Protein AF-A0A3C1NHJ6-F1 (afdb_monomer)

Nearest PDB structures (foldseek):
  6en2-assembly1_B  TM=7.181E-01  e=5.225E-03  Enterococcus faecalis
  8pv8-assembly1_LT  TM=3.269E-01  e=7.357E+00  Thermochaetoides thermophila DSM 1495

Foldseek 3Di:
DFPLQDDLVQQKGWQQWDWDQDPVGTDIDGPPDPVSGDIDRHDPVRSVVLVVLVVVLVVLCVVVVVPDDDRRQHSDADSVSHDDDPVPPD

Sequence (90 aa):
MRWCDVDLKRGVLKVEHSLEQTKAGLRLKSPKTKHGRRSISLPAFAMDVLNEHRKAQLELRLQLGMGKPESEALVFCNHDGSPISPNYFS

Secondary structure (DSSP, 8-state):
-BGGGEETTTTEEEE--EEEEETTEEEEE--SSGGG-EEEEPPHHHHHHHHHHHHHHHHHHHHTT--SPPTT-BSSB-TTSPBPPGGG--

pLDDT: mean 71.74, std 13.74, range [41.59, 88.94]

Solvent-accessible surface area (backbone atoms only — not comparable to full-atom values): 5551 Å² total; per-residue (Å²): 101,36,53,78,37,47,39,76,91,77,32,34,36,46,42,60,57,45,79,45,82,48,102,89,46,80,41,83,38,66,50,95,44,81,81,53,55,42,76,42,80,47,55,70,70,57,47,52,53,51,51,52,51,51,50,53,53,51,53,51,28,60,77,70,68,64,60,79,80,58,83,76,38,48,69,64,43,46,98,88,62,46,76,61,64,78,86,76,72,129

Structure (mmCIF, N/CA/C/O backbone):
data_AF-A0A3C1NHJ6-F1
#
_entry.id   AF-A0A3C1NHJ6-F1
#
loop_
_atom_site.group_PDB
_atom_site.id
_atom_site.type_symbol
_atom_site.label_atom_id
_atom_site.label_alt_id
_atom_site.label_comp_id
_atom_site.label_asym_id
_atom_site.label_entity_id
_atom_site.label_seq_id
_atom_site.pdbx_PDB_ins_code
_atom_site.Cartn_x
_atom_site.Cartn_y
_atom_site.Cartn_z
_atom_site.occupancy
_atom_site.B_iso_or_equiv
_atom_site.auth_seq_id
_atom_site.auth_comp_id
_atom_site.auth_asym_id
_atom_site.auth_atom_id
_atom_site.pdbx_PDB_model_num
ATOM 1 N N . MET A 1 1 ? 2.836 -3.703 -5.433 1.00 72.06 1 MET A N 1
ATOM 2 C CA . MET A 1 1 ? 1.686 -4.137 -4.611 1.00 72.06 1 MET A CA 1
ATOM 3 C C . MET A 1 1 ? 0.579 -3.122 -4.801 1.00 72.06 1 MET A C 1
ATOM 5 O O . MET A 1 1 ? 0.850 -1.941 -4.603 1.00 72.06 1 MET A O 1
ATOM 9 N N . ARG A 1 2 ? -0.608 -3.545 -5.242 1.00 82.38 2 ARG A N 1
ATOM 10 C CA . ARG A 1 2 ? -1.754 -2.656 -5.498 1.00 82.38 2 ARG A CA 1
ATOM 11 C C . ARG A 1 2 ? -2.810 -2.810 -4.414 1.00 82.38 2 ARG A C 1
ATOM 13 O O . ARG A 1 2 ? -2.869 -3.847 -3.760 1.00 82.38 2 ARG A O 1
ATOM 20 N N . TRP A 1 3 ? -3.666 -1.807 -4.244 1.00 82.44 3 TRP A N 1
ATOM 21 C CA . TRP A 1 3 ? -4.769 -1.876 -3.279 1.00 82.44 3 TRP A CA 1
ATOM 22 C C . TRP A 1 3 ? -5.755 -3.010 -3.583 1.00 82.44 3 TRP A C 1
ATOM 24 O O . TRP A 1 3 ? -6.322 -3.574 -2.653 1.00 82.44 3 TRP A O 1
ATOM 34 N N . CYS A 1 4 ? -5.923 -3.393 -4.854 1.00 80.75 4 CYS A N 1
ATOM 35 C CA . CYS A 1 4 ? -6.757 -4.533 -5.248 1.00 80.75 4 CYS A CA 1
ATOM 36 C C . CYS A 1 4 ? -6.186 -5.897 -4.816 1.00 80.75 4 CYS A C 1
ATOM 38 O O . CYS A 1 4 ? -6.932 -6.870 -4.724 1.00 80.75 4 CYS A O 1
ATOM 40 N N . ASP A 1 5 ? -4.886 -5.961 -4.520 1.00 75.94 5 ASP A N 1
ATOM 41 C CA . ASP A 1 5 ? -4.207 -7.171 -4.059 1.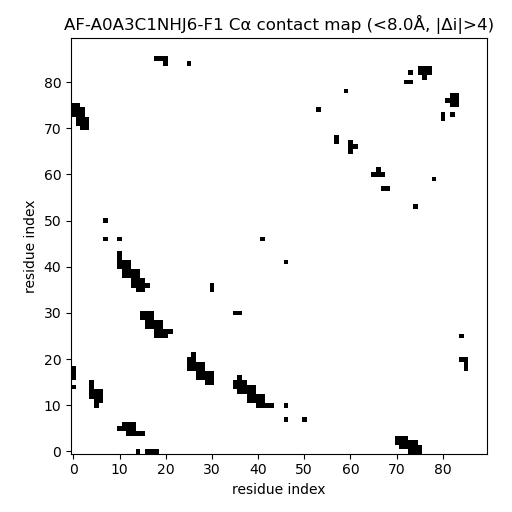00 75.94 5 ASP A CA 1
ATOM 42 C C . ASP A 1 5 ? -4.361 -7.365 -2.526 1.00 75.94 5 ASP A C 1
ATOM 44 O O . ASP A 1 5 ? -4.050 -8.436 -1.999 1.00 75.94 5 ASP A O 1
ATOM 48 N N . VAL A 1 6 ? -4.845 -6.345 -1.796 1.00 79.94 6 VAL A N 1
ATOM 49 C CA . VAL A 1 6 ? -5.001 -6.343 -0.330 1.00 79.94 6 VAL A CA 1
ATOM 50 C C . VAL A 1 6 ? -6.471 -6.485 0.066 1.00 79.94 6 VAL A C 1
ATOM 52 O O . VAL A 1 6 ? -7.276 -5.578 -0.139 1.00 79.94 6 VAL A O 1
ATOM 55 N N . ASP A 1 7 ? -6.817 -7.586 0.727 1.00 80.94 7 ASP A N 1
ATOM 56 C CA . ASP A 1 7 ? -8.111 -7.755 1.383 1.00 80.94 7 ASP A CA 1
ATOM 57 C C . ASP A 1 7 ? -7.992 -7.412 2.873 1.00 80.94 7 ASP A C 1
ATOM 59 O O . ASP A 1 7 ? -7.701 -8.263 3.715 1.00 80.94 7 ASP A O 1
ATOM 63 N N . LEU A 1 8 ? -8.226 -6.138 3.195 1.00 76.19 8 LEU A N 1
ATOM 64 C CA . LEU A 1 8 ? -8.203 -5.636 4.573 1.00 76.19 8 LEU A CA 1
ATOM 65 C C . LEU A 1 8 ? -9.370 -6.163 5.423 1.00 76.19 8 LEU A C 1
ATOM 67 O O . LEU A 1 8 ? -9.279 -6.134 6.643 1.00 76.19 8 LEU A O 1
ATOM 71 N N . LYS A 1 9 ? -10.460 -6.658 4.814 1.00 77.00 9 LYS A N 1
ATOM 72 C CA . LYS A 1 9 ? -11.587 -7.237 5.569 1.00 77.00 9 LYS A CA 1
ATOM 73 C C . LYS A 1 9 ? -11.269 -8.646 6.046 1.00 77.00 9 LYS A C 1
ATOM 75 O O . LYS A 1 9 ? -11.689 -9.042 7.126 1.00 77.00 9 LYS A O 1
ATOM 80 N N . ARG A 1 10 ? -10.563 -9.413 5.215 1.00 75.12 10 ARG A N 1
ATOM 81 C CA . ARG A 1 10 ? -10.169 -10.794 5.518 1.00 75.12 10 ARG A CA 1
ATOM 82 C C . ARG A 1 10 ? -8.766 -10.893 6.115 1.00 75.12 10 ARG A C 1
ATOM 84 O O . ARG A 1 10 ? -8.386 -11.984 6.524 1.00 75.12 10 ARG A O 1
ATOM 91 N N . GLY A 1 11 ? -8.007 -9.795 6.139 1.00 78.19 11 GLY A N 1
ATOM 92 C CA . GLY A 1 11 ? -6.610 -9.770 6.569 1.00 78.19 11 GLY A CA 1
ATOM 93 C C . GLY A 1 11 ? -5.705 -10.593 5.666 1.00 78.19 11 GLY A C 1
ATOM 94 O O . GLY A 1 11 ? -4.836 -11.311 6.146 1.00 78.19 11 GLY A O 1
ATOM 95 N N . VAL A 1 12 ? -5.922 -10.538 4.352 1.00 77.25 12 VAL A N 1
ATOM 96 C CA . VAL A 1 12 ? -5.176 -11.352 3.386 1.00 77.25 12 VAL A CA 1
ATOM 97 C C . VAL A 1 12 ? -4.545 -10.467 2.321 1.00 77.25 12 VAL A C 1
ATOM 99 O O . VAL A 1 12 ? -5.237 -9.748 1.607 1.00 77.25 12 VAL A O 1
ATOM 102 N N . LEU A 1 13 ? -3.229 -10.575 2.158 1.00 79.31 13 LEU A N 1
ATOM 103 C CA . LEU A 1 13 ? -2.500 -10.017 1.022 1.00 79.31 13 LEU A CA 1
ATOM 104 C C . LEU A 1 13 ? -2.301 -11.102 -0.036 1.00 79.31 13 LEU A C 1
ATOM 106 O O . LEU A 1 13 ? -1.628 -12.105 0.215 1.00 79.31 13 LEU A O 1
ATOM 110 N N . LYS A 1 14 ? -2.836 -10.893 -1.237 1.00 72.19 14 LYS A N 1
ATOM 111 C CA . LYS A 1 14 ? -2.600 -11.774 -2.381 1.00 72.19 14 LYS A CA 1
ATOM 112 C C . LYS A 1 14 ? -1.402 -11.271 -3.175 1.00 72.19 14 LYS A C 1
ATOM 114 O O . LYS A 1 14 ? -1.474 -10.269 -3.874 1.00 72.19 14 LYS A O 1
ATOM 119 N N . VAL A 1 15 ? -0.281 -11.979 -3.107 1.00 68.12 15 VAL A N 1
ATOM 120 C CA . VAL A 1 15 ? 0.893 -11.642 -3.921 1.00 68.12 15 VAL A CA 1
ATOM 121 C C . VAL A 1 15 ? 0.707 -12.244 -5.313 1.00 68.12 15 VAL A C 1
ATOM 123 O O . VAL A 1 15 ? 1.143 -13.361 -5.574 1.00 68.12 15 VAL A O 1
ATOM 126 N N . GLU A 1 16 ? 0.006 -11.534 -6.200 1.00 63.50 16 GLU A N 1
ATOM 127 C CA . GLU A 1 16 ? -0.269 -12.007 -7.570 1.00 63.50 16 GLU A CA 1
ATOM 128 C C . GLU A 1 16 ? 0.585 -11.347 -8.649 1.00 63.50 16 GLU A C 1
ATOM 130 O O . GLU A 1 16 ? 0.584 -11.825 -9.781 1.00 63.50 16 GLU A O 1
ATOM 135 N N . HIS A 1 17 ? 1.326 -10.285 -8.320 1.00 61.41 17 HIS A N 1
ATOM 136 C CA . HIS A 1 17 ? 2.187 -9.561 -9.254 1.00 61.41 17 HIS A CA 1
ATOM 137 C C . HIS A 1 17 ? 3.426 -9.015 -8.540 1.00 61.41 17 HIS A C 1
ATOM 139 O O . HIS A 1 17 ? 3.338 -8.491 -7.427 1.00 61.41 17 HIS A O 1
ATOM 145 N N . SER A 1 18 ? 4.576 -9.102 -9.206 1.00 56.97 18 SER A N 1
ATOM 146 C CA . SER A 1 18 ? 5.829 -8.493 -8.757 1.00 56.97 18 SER A CA 1
ATOM 147 C C . SER A 1 18 ? 6.220 -7.376 -9.721 1.00 56.97 18 SER A C 1
ATOM 149 O O . SER A 1 18 ? 6.032 -7.488 -10.935 1.00 56.97 18 SER A O 1
ATOM 151 N N . LEU A 1 19 ? 6.722 -6.278 -9.164 1.00 58.56 19 LEU A N 1
ATOM 152 C CA . LEU A 1 19 ? 7.176 -5.108 -9.908 1.00 58.56 19 LEU A CA 1
ATOM 153 C C . LEU A 1 19 ? 8.685 -5.286 -10.136 1.00 58.56 19 LEU A C 1
ATOM 155 O O . LEU A 1 19 ? 9.455 -5.221 -9.184 1.00 58.56 19 LEU A O 1
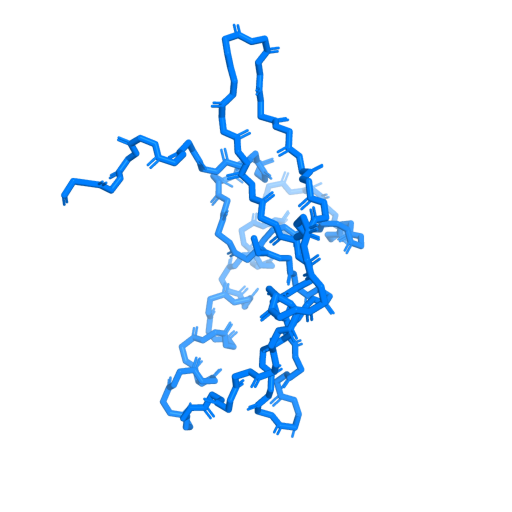ATOM 159 N N . GLU A 1 20 ? 9.098 -5.596 -11.366 1.00 50.84 20 GLU A N 1
ATOM 160 C CA . GLU A 1 20 ? 10.514 -5.713 -11.744 1.00 50.84 20 GLU A CA 1
ATOM 161 C C . GLU A 1 20 ? 10.954 -4.423 -12.443 1.00 50.84 20 GLU A C 1
ATOM 163 O O . GLU A 1 20 ? 10.304 -3.962 -13.386 1.00 50.84 20 GLU A O 1
ATOM 168 N N . GLN A 1 21 ? 12.082 -3.850 -12.019 1.00 46.09 21 GLN A N 1
ATOM 169 C CA . GLN A 1 21 ? 12.727 -2.777 -12.766 1.00 46.09 21 GLN A CA 1
ATOM 170 C C . GLN A 1 21 ? 13.659 -3.377 -13.817 1.00 46.09 21 GLN A C 1
A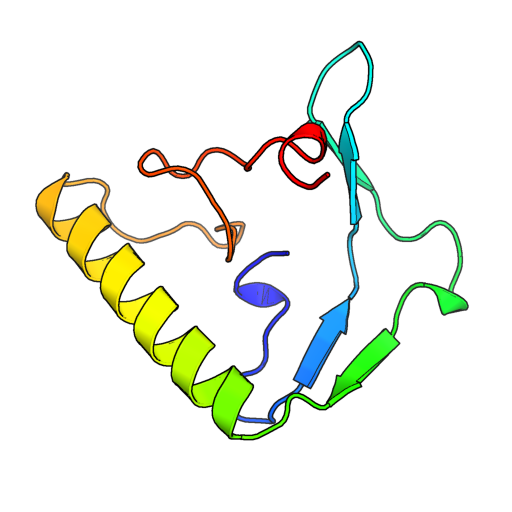TOM 172 O O . GLN A 1 21 ? 14.597 -4.104 -13.501 1.00 46.09 21 GLN A O 1
ATOM 177 N N . THR A 1 22 ? 13.398 -3.067 -15.084 1.00 56.44 22 THR A N 1
ATOM 178 C CA . THR A 1 22 ? 14.260 -3.444 -16.211 1.00 56.44 22 THR A CA 1
ATOM 179 C C . THR A 1 22 ? 14.960 -2.207 -16.771 1.00 56.44 22 THR A C 1
ATOM 181 O O . THR A 1 22 ? 14.529 -1.082 -16.518 1.00 56.44 22 THR A O 1
ATOM 184 N N . LYS A 1 23 ? 16.006 -2.393 -17.593 1.00 46.16 23 LYS A N 1
ATOM 185 C CA . LYS A 1 23 ? 16.683 -1.287 -18.306 1.00 46.16 23 LYS A CA 1
ATOM 186 C C . LYS A 1 23 ? 15.736 -0.441 -19.181 1.00 46.16 23 LYS A C 1
ATOM 188 O O . LYS A 1 23 ? 16.103 0.665 -19.549 1.00 46.16 23 LYS A O 1
ATOM 193 N N . ALA A 1 24 ? 14.543 -0.951 -19.499 1.00 54.22 24 ALA A N 1
ATOM 194 C CA . ALA A 1 24 ? 13.528 -0.283 -20.312 1.00 54.22 24 ALA A CA 1
ATOM 195 C C . ALA A 1 24 ? 12.367 0.330 -19.497 1.00 54.22 24 ALA A C 1
ATOM 197 O O . ALA A 1 24 ? 11.462 0.908 -20.088 1.00 54.22 24 ALA A O 1
ATOM 198 N N . GLY A 1 25 ? 12.362 0.196 -18.163 1.00 51.97 25 GLY A N 1
ATOM 199 C CA . GLY A 1 25 ? 11.298 0.709 -17.294 1.00 51.97 25 GLY A CA 1
ATOM 200 C C . GLY A 1 25 ? 10.764 -0.315 -16.288 1.00 51.97 25 GLY A C 1
ATOM 201 O O . GLY A 1 25 ? 11.223 -1.462 -16.218 1.00 51.97 25 GLY A O 1
ATOM 202 N N . LEU A 1 26 ? 9.794 0.125 -15.486 1.00 53.94 26 LEU A N 1
ATOM 203 C CA . LEU A 1 26 ? 9.108 -0.692 -14.487 1.00 53.94 26 LEU A CA 1
ATOM 204 C C . LEU A 1 26 ? 8.072 -1.580 -15.175 1.00 53.94 26 LEU A C 1
ATOM 206 O O . LEU A 1 26 ? 7.155 -1.087 -15.828 1.00 53.94 26 LEU A O 1
ATOM 210 N N . ARG A 1 27 ? 8.217 -2.900 -15.035 1.00 56.12 27 ARG A N 1
ATOM 211 C CA . ARG A 1 27 ? 7.298 -3.877 -15.620 1.00 56.12 27 ARG A CA 1
ATOM 212 C C . ARG A 1 27 ? 6.620 -4.675 -14.517 1.00 56.12 27 ARG A C 1
ATOM 214 O O . ARG A 1 27 ? 7.271 -5.357 -13.727 1.00 56.12 27 ARG A O 1
ATOM 221 N N . LEU A 1 28 ? 5.291 -4.627 -14.501 1.00 56.72 28 LEU A N 1
ATOM 222 C CA . LEU A 1 28 ? 4.474 -5.549 -13.719 1.00 56.72 28 LEU A CA 1
ATOM 223 C C . LEU A 1 28 ? 4.505 -6.915 -14.406 1.00 56.72 28 LEU A C 1
ATOM 225 O O . LEU A 1 28 ? 4.075 -7.056 -15.552 1.00 56.72 28 LEU A O 1
ATOM 229 N N . LYS A 1 29 ? 5.031 -7.927 -13.717 1.00 53.94 29 LYS A N 1
ATOM 230 C CA . LYS A 1 29 ? 5.052 -9.303 -14.213 1.00 53.94 29 LYS A CA 1
ATOM 231 C C . LYS A 1 29 ? 4.229 -10.189 -13.290 1.00 53.94 29 LYS A C 1
ATOM 233 O O . LYS A 1 29 ? 4.335 -10.109 -12.066 1.00 53.94 29 LYS A O 1
ATOM 238 N N . SER A 1 30 ? 3.413 -11.055 -13.880 1.00 52.06 30 SER A N 1
ATOM 239 C CA . SER A 1 30 ? 2.816 -12.171 -13.151 1.00 52.06 30 SER A CA 1
ATOM 240 C C . SER A 1 30 ? 3.937 -13.097 -12.644 1.00 52.06 30 SER A C 1
ATOM 242 O O . SER A 1 30 ? 4.910 -13.314 -13.376 1.00 52.06 30 SER A O 1
ATOM 244 N N . PRO A 1 31 ? 3.837 -13.659 -11.425 1.00 52.69 31 PRO A N 1
ATOM 245 C CA . PRO A 1 31 ? 4.810 -14.590 -10.891 1.00 52.69 31 PRO A CA 1
ATOM 246 C C . PRO A 1 31 ? 5.017 -15.728 -11.880 1.00 52.69 31 PRO A C 1
ATOM 248 O O . PRO A 1 31 ? 4.061 -16.339 -12.359 1.00 52.69 31 PRO A O 1
ATOM 251 N N . LYS A 1 32 ? 6.285 -16.002 -12.186 1.00 44.81 32 LYS A N 1
ATOM 252 C CA . LYS A 1 32 ? 6.700 -16.961 -13.218 1.00 44.81 32 LYS A CA 1
ATOM 253 C C . LYS A 1 32 ? 6.214 -18.394 -12.931 1.00 44.81 32 LYS A C 1
ATOM 255 O O . LYS A 1 32 ? 6.258 -19.236 -13.819 1.00 44.81 32 LYS A O 1
ATOM 260 N N . THR A 1 33 ? 5.755 -18.678 -11.708 1.00 46.56 33 THR A N 1
ATOM 261 C CA . THR A 1 33 ? 5.326 -20.005 -11.248 1.00 46.56 33 THR A CA 1
ATOM 262 C C . THR A 1 33 ? 4.066 -19.931 -10.373 1.00 46.56 33 THR A C 1
ATOM 264 O O . THR A 1 33 ? 3.835 -18.945 -9.670 1.00 46.56 33 THR A O 1
ATOM 267 N N . LYS A 1 34 ? 3.256 -21.006 -10.367 1.00 50.53 34 LYS A N 1
ATOM 268 C CA . LYS A 1 34 ? 2.087 -21.176 -9.471 1.00 50.53 34 LYS A CA 1
ATOM 269 C C . LYS A 1 34 ? 2.438 -20.955 -7.988 1.00 50.53 34 LYS A C 1
ATOM 271 O O . LYS A 1 34 ? 1.603 -20.446 -7.255 1.00 50.53 34 LYS A O 1
ATOM 276 N N . HIS A 1 35 ? 3.671 -21.266 -7.579 1.00 45.75 35 HIS A N 1
ATOM 277 C CA . HIS A 1 35 ? 4.179 -21.088 -6.212 1.00 45.75 35 HIS A CA 1
ATOM 278 C C . HIS A 1 35 ? 4.439 -19.628 -5.812 1.00 45.75 35 HIS A C 1
ATOM 280 O O . HIS A 1 35 ? 4.475 -19.322 -4.624 1.00 45.75 35 HIS A O 1
ATOM 286 N N . GLY A 1 36 ? 4.609 -18.719 -6.779 1.00 50.47 36 GLY A N 1
ATOM 287 C CA . GLY A 1 36 ? 4.771 -17.289 -6.502 1.00 50.47 36 GLY A CA 1
ATOM 288 C C . GLY A 1 36 ? 3.459 -16.583 -6.144 1.00 50.47 36 GLY A C 1
ATOM 289 O O . GLY A 1 36 ? 3.494 -15.514 -5.542 1.00 50.47 36 GLY A O 1
ATOM 290 N N . ARG A 1 37 ? 2.309 -17.198 -6.464 1.00 61.16 37 ARG A N 1
ATOM 291 C CA . ARG A 1 37 ? 0.989 -16.760 -6.001 1.00 61.16 37 ARG A CA 1
ATOM 292 C C . ARG A 1 37 ? 0.739 -17.301 -4.605 1.00 61.16 37 ARG A C 1
ATOM 294 O O . ARG A 1 37 ? 0.294 -18.434 -4.440 1.00 61.16 37 ARG A O 1
ATOM 301 N N . ARG A 1 38 ? 1.025 -16.481 -3.599 1.00 68.75 38 ARG A N 1
ATOM 302 C CA . ARG A 1 38 ? 0.742 -16.810 -2.200 1.00 68.75 38 ARG A CA 1
ATOM 303 C C . ARG A 1 38 ? -0.201 -15.793 -1.582 1.00 68.75 38 ARG A C 1
ATOM 305 O O . ARG A 1 38 ? -0.077 -14.593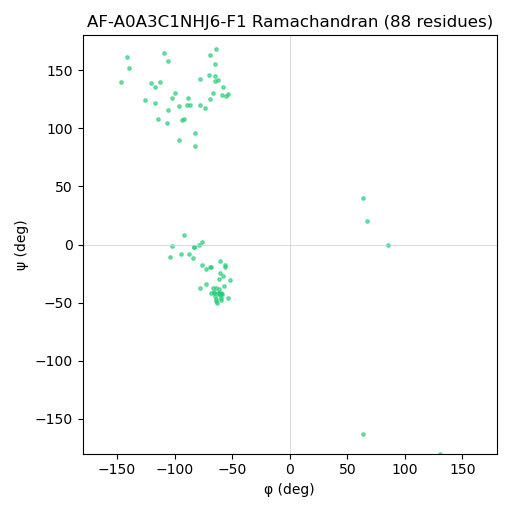 -1.817 1.00 68.75 38 ARG A O 1
ATOM 312 N N . SER A 1 39 ? -1.135 -16.302 -0.787 1.00 68.75 39 SER A N 1
ATOM 313 C CA . SER A 1 39 ? -1.925 -15.494 0.136 1.00 68.75 39 SER A CA 1
ATOM 314 C C . SER A 1 39 ? -1.172 -15.439 1.456 1.00 68.75 39 SER A C 1
ATOM 316 O O . SER A 1 39 ? -0.872 -16.480 2.037 1.00 68.75 39 SER A O 1
ATOM 318 N N . ILE A 1 40 ? -0.813 -14.239 1.891 1.00 75.88 40 ILE A N 1
ATOM 319 C CA . ILE A 1 40 ? -0.140 -13.999 3.164 1.00 75.88 40 ILE A CA 1
ATOM 320 C C . ILE A 1 40 ? -1.196 -13.477 4.131 1.00 75.88 40 ILE A C 1
ATOM 322 O O . ILE A 1 40 ? -1.885 -12.506 3.817 1.00 75.88 40 ILE A O 1
ATOM 326 N N . SER A 1 41 ? -1.324 -14.126 5.288 1.00 79.94 41 SER A N 1
ATOM 327 C CA . SER A 1 41 ? -2.139 -13.590 6.376 1.00 79.94 41 SER A CA 1
ATOM 328 C C . SER A 1 41 ? -1.457 -12.345 6.934 1.00 79.94 41 SER A C 1
ATOM 330 O O . SER A 1 41 ? -0.279 -12.390 7.296 1.00 79.94 41 SER A O 1
ATOM 332 N N . LEU A 1 42 ? -2.181 -11.234 6.968 1.00 79.94 42 LEU A N 1
ATOM 333 C CA . LEU A 1 42 ? -1.720 -9.982 7.538 1.00 79.94 42 LEU A CA 1
ATOM 334 C C . LEU A 1 42 ? -2.072 -9.959 9.032 1.00 79.94 42 LEU A C 1
ATOM 336 O O . LEU A 1 42 ? -3.238 -10.140 9.386 1.00 79.94 42 LEU A O 1
ATOM 340 N N . PRO A 1 43 ? -1.097 -9.726 9.923 1.00 83.06 43 PRO A N 1
ATOM 341 C CA . PRO A 1 43 ? -1.389 -9.501 11.333 1.00 83.06 43 PRO A CA 1
ATOM 342 C C . PRO A 1 43 ? -2.193 -8.204 11.518 1.00 83.06 43 PRO A C 1
ATOM 344 O O . PRO A 1 43 ? -2.095 -7.287 10.703 1.00 83.06 43 PRO A O 1
ATOM 347 N N . ALA A 1 44 ? -2.957 -8.110 12.611 1.00 80.25 44 ALA A N 1
ATOM 348 C CA . ALA A 1 44 ? -3.859 -6.982 12.873 1.00 80.25 44 ALA A CA 1
ATOM 349 C C . ALA A 1 44 ? -3.164 -5.615 12.795 1.00 80.25 44 ALA A C 1
ATOM 351 O O . ALA A 1 44 ? -3.623 -4.747 12.061 1.00 80.25 44 ALA A O 1
ATOM 352 N N . PHE A 1 45 ? -1.987 -5.479 13.415 1.00 84.44 45 PHE A N 1
ATOM 353 C CA . PHE A 1 45 ? -1.218 -4.233 13.363 1.00 84.44 45 PHE A CA 1
ATOM 354 C C . PHE A 1 45 ? -0.886 -3.799 11.924 1.00 84.44 45 PHE A C 1
ATOM 356 O O . PHE A 1 45 ? -0.871 -2.612 11.616 1.00 84.44 45 PHE A O 1
ATOM 363 N N . ALA A 1 46 ? -0.623 -4.750 11.019 1.00 82.12 46 ALA A N 1
ATOM 364 C CA . ALA A 1 46 ? -0.308 -4.433 9.632 1.00 82.12 46 ALA A CA 1
ATOM 365 C C . ALA A 1 46 ? -1.557 -3.960 8.880 1.00 82.12 46 ALA A C 1
ATOM 367 O O . ALA A 1 46 ? -1.453 -3.096 8.013 1.00 82.12 46 ALA A O 1
ATOM 368 N N . MET A 1 47 ? -2.736 -4.493 9.216 1.00 84.88 47 MET A N 1
ATOM 369 C CA . MET A 1 47 ? -4.002 -4.004 8.668 1.00 84.88 47 MET A CA 1
ATOM 370 C C . MET A 1 47 ? -4.296 -2.573 9.119 1.00 84.88 47 MET A C 1
ATOM 372 O O . MET A 1 47 ? -4.729 -1.767 8.297 1.00 84.88 47 MET A O 1
ATOM 376 N N . ASP A 1 48 ? -4.025 -2.251 10.385 1.00 85.88 48 ASP A N 1
ATOM 377 C CA . ASP A 1 48 ? -4.228 -0.906 10.933 1.00 85.88 48 ASP A CA 1
ATOM 378 C C . ASP A 1 48 ? -3.328 0.112 10.226 1.00 85.88 48 ASP A C 1
ATOM 380 O O . ASP A 1 48 ? -3.822 1.091 9.664 1.00 85.88 48 ASP A O 1
ATOM 384 N N . VAL A 1 49 ? -2.029 -0.188 10.117 1.00 88.75 49 VAL A N 1
ATOM 385 C CA . VAL A 1 49 ? -1.065 0.659 9.393 1.00 88.75 49 VAL A CA 1
ATOM 386 C C . VAL A 1 49 ? -1.460 0.830 7.922 1.00 88.75 49 VAL A C 1
ATOM 388 O O . VAL A 1 49 ? -1.390 1.933 7.380 1.00 88.75 49 VAL A O 1
ATOM 391 N N . LEU A 1 50 ? -1.911 -0.236 7.252 1.00 86.19 50 LEU A N 1
ATOM 392 C CA . LEU A 1 50 ? -2.370 -0.147 5.863 1.00 86.19 50 LEU A CA 1
ATOM 393 C C . LEU A 1 50 ? -3.647 0.696 5.730 1.00 86.19 50 LEU A C 1
ATOM 395 O O . LEU A 1 50 ? -3.784 1.442 4.762 1.00 86.19 50 LEU A O 1
ATOM 399 N N . ASN A 1 51 ? -4.575 0.619 6.684 1.00 87.31 51 ASN A N 1
ATOM 400 C CA . ASN A 1 51 ? -5.769 1.464 6.689 1.00 87.31 51 ASN A CA 1
ATOM 401 C C . ASN A 1 51 ? -5.415 2.946 6.853 1.00 87.31 51 ASN A C 1
ATOM 403 O O . ASN A 1 51 ? -5.907 3.778 6.086 1.00 87.31 51 ASN A O 1
ATOM 407 N N . GLU A 1 52 ? -4.541 3.272 7.805 1.00 88.94 52 GLU A N 1
ATOM 408 C CA . GLU A 1 52 ? -4.056 4.640 8.012 1.00 88.94 52 GLU A CA 1
ATOM 409 C C . GLU A 1 52 ? -3.347 5.173 6.767 1.00 88.94 52 GLU A C 1
ATOM 411 O O . GLU A 1 52 ? -3.661 6.262 6.282 1.00 88.94 52 GLU A O 1
ATOM 416 N N . HIS A 1 53 ? -2.469 4.363 6.174 1.00 88.50 53 HIS A N 1
ATOM 417 C CA . HIS A 1 53 ? -1.774 4.714 4.942 1.00 88.50 53 HIS A CA 1
ATOM 418 C C . HIS A 1 53 ? -2.747 4.984 3.784 1.00 88.50 53 HIS A C 1
ATOM 420 O O . HIS A 1 53 ? -2.586 5.951 3.035 1.00 88.50 53 HIS A O 1
ATOM 426 N N . ARG A 1 54 ? -3.792 4.158 3.630 1.00 86.56 54 ARG A N 1
ATOM 427 C CA . ARG A 1 54 ? -4.825 4.364 2.602 1.00 86.56 54 ARG A CA 1
ATOM 428 C C . ARG A 1 54 ? -5.551 5.689 2.794 1.00 86.56 54 ARG A C 1
ATOM 430 O O . ARG A 1 54 ? -5.830 6.381 1.816 1.00 86.56 54 ARG A O 1
ATOM 437 N N . LYS A 1 55 ? -5.870 6.026 4.044 1.00 88.88 55 LYS A N 1
ATOM 438 C CA . LYS A 1 55 ? -6.539 7.279 4.395 1.00 88.88 55 LYS A CA 1
ATOM 439 C C . LYS A 1 55 ? -5.656 8.479 4.049 1.00 88.88 55 LYS A C 1
ATOM 441 O O . LYS A 1 55 ? -6.121 9.357 3.330 1.00 88.88 55 LYS A O 1
ATOM 446 N N . ALA A 1 56 ? -4.384 8.456 4.444 1.00 88.00 56 ALA A N 1
ATOM 447 C CA . ALA A 1 56 ? -3.427 9.518 4.132 1.00 88.00 56 ALA A CA 1
ATOM 448 C C . ALA A 1 56 ? -3.250 9.727 2.615 1.00 88.00 56 ALA A C 1
ATOM 450 O O . ALA A 1 56 ? -3.257 10.859 2.135 1.00 88.00 56 ALA A O 1
ATOM 451 N N . GLN A 1 57 ? -3.166 8.646 1.828 1.00 86.75 57 GLN A N 1
ATOM 452 C CA . GLN A 1 57 ? -3.111 8.752 0.365 1.00 86.75 57 GLN A CA 1
ATOM 453 C C . GLN A 1 57 ? -4.374 9.385 -0.230 1.00 86.75 57 GLN A C 1
ATOM 455 O O . GLN A 1 57 ? -4.282 10.195 -1.151 1.00 86.75 57 GLN A O 1
ATOM 460 N N . LEU A 1 58 ? -5.559 9.016 0.264 1.00 87.38 58 LEU A N 1
ATOM 461 C CA . LEU A 1 58 ? -6.816 9.600 -0.204 1.00 87.38 58 LEU A CA 1
ATOM 462 C C . LEU A 1 58 ? -6.917 11.087 0.153 1.00 87.38 58 LEU A C 1
ATOM 464 O O . LEU A 1 58 ? -7.330 11.877 -0.693 1.00 87.38 58 LEU A O 1
ATOM 468 N N . GLU A 1 59 ? -6.509 11.468 1.363 1.00 88.44 59 GLU A N 1
ATOM 469 C CA . GLU A 1 59 ? -6.449 12.867 1.799 1.00 88.44 59 GLU A CA 1
ATOM 470 C C . GLU A 1 59 ? -5.506 13.686 0.913 1.00 88.44 59 GLU A C 1
ATOM 472 O O . GLU A 1 59 ? -5.912 14.725 0.392 1.00 88.44 59 GLU A O 1
ATOM 477 N N . LEU A 1 60 ? -4.297 13.182 0.648 1.00 86.12 60 LEU A N 1
ATOM 478 C CA . LEU A 1 60 ? -3.337 13.846 -0.233 1.00 86.12 60 LEU A CA 1
ATOM 479 C C . LEU A 1 60 ? -3.889 14.007 -1.657 1.00 86.12 60 LEU A C 1
ATOM 481 O O . LEU A 1 60 ? -3.787 15.077 -2.251 1.00 86.12 60 LEU A O 1
ATOM 485 N N . ARG A 1 61 ? -4.535 12.974 -2.210 1.00 86.56 61 ARG A N 1
ATOM 486 C CA . ARG A 1 61 ? -5.155 13.060 -3.543 1.00 86.56 61 ARG A CA 1
ATOM 487 C C . ARG A 1 61 ? -6.290 14.075 -3.603 1.00 86.56 61 ARG A C 1
ATOM 489 O O . ARG A 1 61 ? -6.443 14.734 -4.630 1.00 86.56 61 ARG A O 1
ATOM 496 N N . LEU A 1 62 ? -7.086 14.186 -2.539 1.00 86.94 62 LEU A N 1
ATOM 497 C CA . LEU A 1 62 ? -8.132 15.202 -2.434 1.00 86.94 62 LEU A CA 1
ATOM 498 C C . LEU A 1 62 ? -7.522 16.607 -2.390 1.00 86.94 62 LEU A C 1
ATOM 500 O O . LEU A 1 62 ? -7.988 17.477 -3.119 1.00 86.94 62 LEU A O 1
ATOM 504 N N . GLN A 1 63 ? -6.454 16.807 -1.611 1.00 86.25 63 GLN A N 1
ATOM 505 C CA . GLN A 1 63 ? -5.725 18.080 -1.554 1.00 86.25 63 GLN A CA 1
ATOM 506 C C . GLN A 1 63 ? -5.113 18.468 -2.906 1.00 86.25 63 GLN A C 1
ATOM 508 O O . GLN A 1 63 ? -5.151 19.634 -3.284 1.00 86.25 63 GLN A O 1
ATOM 513 N N . LEU A 1 64 ? -4.590 17.492 -3.653 1.00 85.62 64 LEU A N 1
ATOM 514 C CA . LEU A 1 64 ? -3.992 17.697 -4.975 1.00 85.62 64 LEU A CA 1
ATOM 515 C C . LEU A 1 64 ? -5.021 17.746 -6.121 1.00 85.62 64 LEU A C 1
ATOM 517 O O . LEU A 1 64 ? -4.637 17.919 -7.275 1.00 85.62 64 LEU A O 1
ATOM 521 N N . GLY A 1 65 ? -6.318 17.559 -5.846 1.00 86.88 65 GLY A N 1
ATOM 522 C CA . GLY A 1 65 ? -7.362 17.550 -6.877 1.00 86.88 65 GLY A CA 1
ATOM 523 C C . GLY A 1 65 ? -7.281 16.370 -7.858 1.00 86.88 65 GLY A C 1
ATOM 524 O O . GLY A 1 65 ? -7.857 16.425 -8.940 1.00 86.88 65 GLY A O 1
ATOM 525 N N . MET A 1 66 ? -6.599 15.280 -7.494 1.00 80.25 66 MET A N 1
ATOM 526 C CA . MET A 1 66 ? -6.329 14.134 -8.381 1.00 80.25 66 MET A CA 1
ATOM 527 C C . MET A 1 66 ? -7.514 13.166 -8.545 1.00 80.25 66 MET A C 1
ATOM 529 O O . MET A 1 66 ? -7.401 12.145 -9.227 1.00 80.25 66 MET A O 1
ATOM 533 N N . GLY A 1 67 ? -8.642 13.431 -7.882 1.00 81.88 67 GLY A N 1
ATOM 534 C CA . GLY A 1 67 ? -9.833 12.586 -7.945 1.00 81.88 67 GLY A CA 1
ATOM 535 C C . GLY A 1 67 ? -9.631 11.171 -7.382 1.00 81.88 67 GLY A C 1
ATOM 536 O O . GLY A 1 67 ? -8.696 10.883 -6.623 1.00 81.88 67 GLY A O 1
ATOM 537 N N . LYS A 1 68 ? -10.552 10.266 -7.736 1.00 79.88 68 LYS A N 1
ATOM 538 C CA . LYS A 1 68 ? -10.557 8.886 -7.228 1.00 79.88 68 LYS A CA 1
ATOM 539 C C . LYS A 1 68 ? -9.315 8.119 -7.709 1.00 79.88 68 LYS A C 1
ATOM 541 O O . LYS A 1 68 ? -8.918 8.284 -8.860 1.00 79.88 68 LYS A O 1
ATOM 546 N N . PRO A 1 69 ? -8.704 7.280 -6.854 1.00 78.38 69 PRO A N 1
ATOM 547 C CA . PRO A 1 69 ? -7.612 6.415 -7.276 1.00 78.38 69 PRO A CA 1
ATOM 548 C C . PRO A 1 69 ? -8.104 5.380 -8.293 1.00 78.38 69 PRO A C 1
ATOM 550 O O . PRO A 1 69 ? -9.227 4.879 -8.194 1.00 78.38 69 PRO A O 1
ATOM 553 N N . GLU A 1 70 ? -7.247 5.051 -9.255 1.00 80.50 70 GLU A N 1
ATOM 554 C CA . GLU A 1 70 ? -7.516 4.014 -10.247 1.00 80.50 70 GLU A CA 1
ATOM 55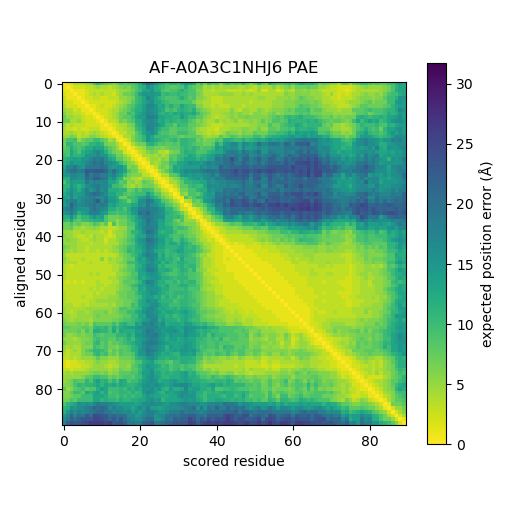5 C C . GLU A 1 70 ? -7.523 2.613 -9.622 1.00 80.50 70 GLU A C 1
ATOM 557 O O . GLU A 1 70 ? -6.989 2.386 -8.534 1.00 80.50 70 GLU A O 1
ATOM 562 N N . SER A 1 71 ? -8.096 1.639 -10.336 1.00 72.69 71 SER A N 1
ATOM 563 C CA . SER A 1 71 ? -8.111 0.237 -9.888 1.00 72.69 71 SER A CA 1
ATOM 564 C C . SER A 1 71 ? -6.706 -0.360 -9.722 1.00 72.69 71 SER A C 1
ATOM 566 O O . SER A 1 71 ? -6.507 -1.25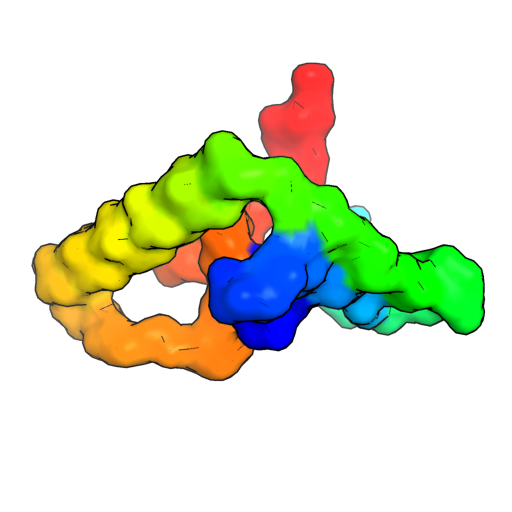9 -8.906 1.00 72.69 71 SER A O 1
ATOM 568 N N . GLU A 1 72 ? -5.723 0.190 -10.439 1.00 72.25 72 GLU A N 1
ATOM 569 C CA . GLU A 1 72 ? -4.319 -0.217 -10.391 1.00 72.25 72 GLU A CA 1
ATOM 570 C C . GLU A 1 72 ? -3.488 0.576 -9.370 1.00 72.25 72 GLU A C 1
ATOM 572 O O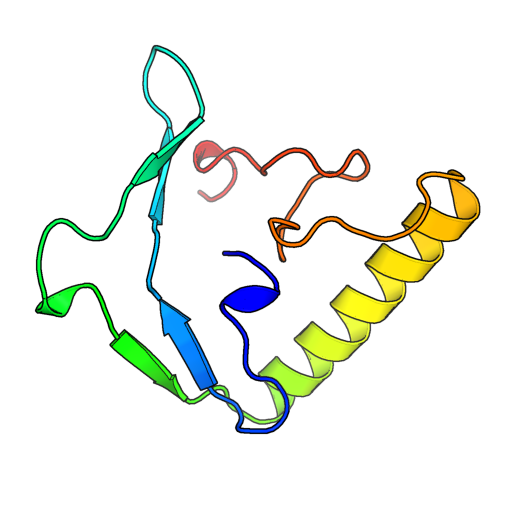 . GLU A 1 72 ? -2.267 0.422 -9.318 1.00 72.25 72 GLU A O 1
ATOM 577 N N . ALA A 1 73 ? -4.131 1.399 -8.530 1.00 80.19 73 ALA A N 1
ATOM 578 C CA . ALA A 1 73 ? -3.444 2.223 -7.546 1.00 80.19 73 ALA A CA 1
ATOM 579 C C . ALA A 1 73 ? -2.540 1.387 -6.630 1.00 80.19 73 ALA A C 1
ATOM 581 O O . ALA A 1 73 ? -2.950 0.395 -6.011 1.00 80.19 73 ALA A O 1
ATOM 582 N N . LEU A 1 74 ? -1.288 1.819 -6.541 1.00 81.56 74 LEU A N 1
ATOM 583 C CA . LEU A 1 74 ? -0.254 1.167 -5.757 1.00 81.56 74 LEU A CA 1
ATOM 584 C C . LEU A 1 74 ? -0.411 1.500 -4.273 1.00 81.56 74 LEU A C 1
ATOM 586 O O . LEU A 1 74 ? -0.735 2.625 -3.901 1.00 81.56 74 LEU A O 1
ATOM 590 N N . VAL A 1 75 ? -0.141 0.509 -3.423 1.00 81.31 75 VAL A N 1
ATOM 591 C CA . VAL A 1 75 ? -0.135 0.709 -1.967 1.00 81.31 75 VAL A CA 1
ATOM 592 C C . VAL A 1 75 ? 1.035 1.597 -1.568 1.00 81.31 75 VAL A C 1
ATOM 594 O O . VAL A 1 75 ? 0.860 2.507 -0.777 1.00 81.31 75 VAL A O 1
ATOM 597 N N . PHE A 1 76 ? 2.202 1.372 -2.171 1.00 81.19 76 PHE A N 1
ATOM 598 C CA . PHE A 1 76 ? 3.395 2.192 -1.984 1.00 81.19 76 PHE A CA 1
ATOM 599 C C . PHE A 1 76 ? 3.716 2.890 -3.304 1.00 81.19 76 PHE A C 1
ATOM 601 O O . PHE A 1 76 ? 4.130 2.248 -4.273 1.00 81.19 76 PHE A O 1
ATOM 608 N N . CYS A 1 77 ? 3.480 4.195 -3.346 1.00 77.81 77 CYS A N 1
ATOM 609 C CA . CYS A 1 77 ? 3.745 5.052 -4.493 1.00 77.81 77 CYS A CA 1
ATOM 610 C C . CYS A 1 77 ? 4.286 6.397 -4.024 1.00 77.81 77 CYS A C 1
ATOM 612 O O . CYS A 1 77 ? 4.111 6.782 -2.866 1.00 77.81 77 CYS A O 1
ATOM 614 N N . ASN A 1 78 ? 4.912 7.114 -4.945 1.00 77.12 78 ASN A N 1
ATOM 615 C CA . ASN A 1 78 ? 5.231 8.518 -4.762 1.00 77.12 78 ASN A CA 1
ATOM 616 C C . ASN A 1 78 ? 3.936 9.348 -4.648 1.00 77.12 78 ASN A C 1
ATOM 618 O O . ASN A 1 78 ? 2.830 8.868 -4.919 1.00 77.12 78 ASN A O 1
ATOM 622 N N . HIS A 1 79 ? 4.076 10.609 -4.243 1.00 72.25 79 HIS A N 1
ATOM 623 C CA . HIS A 1 79 ? 2.964 11.550 -4.059 1.00 72.25 79 HIS A CA 1
ATOM 624 C C . HIS A 1 79 ? 2.131 11.774 -5.336 1.00 72.25 79 HIS A C 1
ATOM 626 O O . HIS A 1 79 ? 0.939 12.052 -5.250 1.00 72.25 79 HIS A O 1
ATOM 632 N N . ASP A 1 80 ? 2.736 11.597 -6.510 1.00 69.75 80 ASP A N 1
ATOM 633 C CA . ASP A 1 80 ? 2.098 11.657 -7.829 1.00 69.75 80 ASP A CA 1
ATOM 634 C C . ASP A 1 80 ? 1.402 10.340 -8.239 1.00 69.75 80 ASP A C 1
ATOM 636 O O . ASP A 1 80 ? 0.778 10.261 -9.296 1.00 69.75 80 ASP A O 1
ATOM 640 N N . GLY A 1 81 ? 1.481 9.292 -7.413 1.00 67.69 81 GLY A N 1
ATOM 641 C CA . GLY A 1 81 ? 0.955 7.962 -7.717 1.00 67.69 81 GLY A CA 1
ATOM 642 C C . GLY A 1 81 ? 1.909 7.077 -8.523 1.00 67.69 81 GLY A C 1
ATOM 643 O O . GLY A 1 81 ? 1.575 5.918 -8.783 1.00 67.69 81 GLY A O 1
ATOM 644 N N . SER A 1 82 ? 3.099 7.568 -8.884 1.00 72.56 82 SER A N 1
ATOM 645 C CA . SER A 1 82 ? 4.085 6.767 -9.607 1.00 72.56 82 SER A CA 1
ATOM 646 C C . SER A 1 82 ? 4.684 5.667 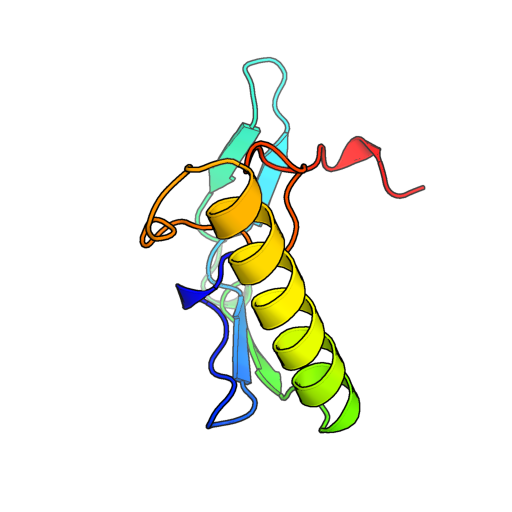-8.713 1.00 72.56 82 SER A C 1
ATOM 648 O O . SER A 1 82 ? 4.836 5.843 -7.498 1.00 72.56 82 SER A O 1
ATOM 650 N N . PRO A 1 83 ? 5.010 4.489 -9.271 1.00 70.31 83 PRO A N 1
ATOM 651 C CA . PRO A 1 83 ? 5.659 3.416 -8.525 1.00 70.31 83 PRO A CA 1
ATOM 652 C C . PRO A 1 83 ? 6.997 3.854 -7.921 1.00 70.31 83 PRO A C 1
ATOM 654 O O . PRO A 1 83 ? 7.843 4.430 -8.604 1.00 70.31 83 PRO A O 1
ATOM 657 N N . ILE A 1 84 ? 7.220 3.496 -6.653 1.00 69.75 84 ILE A N 1
ATOM 658 C CA . ILE A 1 84 ? 8.536 3.627 -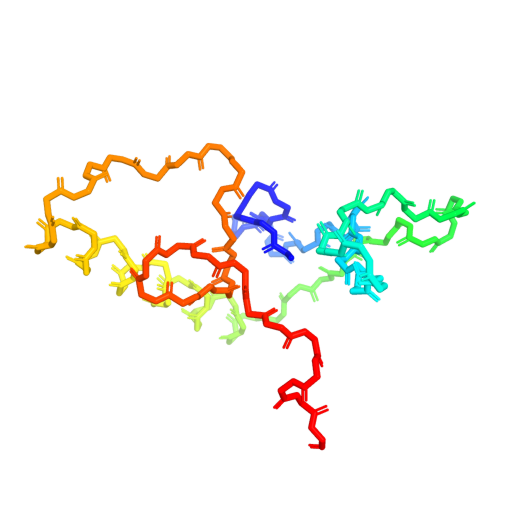6.019 1.00 69.75 84 ILE A CA 1
ATOM 659 C C . ILE A 1 84 ? 9.498 2.651 -6.711 1.00 69.75 84 ILE A C 1
ATOM 661 O O . ILE A 1 84 ? 9.186 1.469 -6.880 1.00 69.75 84 ILE A O 1
ATOM 665 N N . SER A 1 85 ? 10.664 3.150 -7.122 1.00 62.44 85 SER A N 1
ATOM 666 C CA . SER A 1 85 ? 11.732 2.331 -7.704 1.00 62.44 85 SER A CA 1
ATOM 667 C C . SER A 1 85 ? 12.178 1.249 -6.705 1.00 62.44 85 SER A C 1
ATOM 669 O O . SER A 1 85 ? 12.518 1.587 -5.570 1.00 62.44 85 SER A O 1
ATOM 671 N N . PRO A 1 86 ? 12.237 -0.040 -7.091 1.00 58.53 86 PRO A N 1
ATOM 672 C CA . PRO A 1 86 ? 12.740 -1.120 -6.241 1.00 58.53 86 PRO A CA 1
ATOM 673 C C . PRO A 1 86 ? 14.170 -0.911 -5.720 1.00 58.53 86 PRO A C 1
ATOM 675 O O . PRO A 1 86 ? 14.532 -1.516 -4.719 1.00 58.53 86 PRO A O 1
ATOM 678 N N . ASN A 1 87 ? 14.966 -0.036 -6.349 1.00 56.59 87 ASN A N 1
ATOM 679 C CA . ASN A 1 87 ? 16.331 0.286 -5.912 1.00 56.59 87 ASN A CA 1
ATOM 680 C C . ASN A 1 87 ? 16.394 1.216 -4.684 1.00 56.59 87 ASN A C 1
ATOM 682 O O . ASN A 1 87 ? 17.486 1.612 -4.288 1.00 56.59 87 ASN A O 1
ATOM 686 N N . TYR A 1 88 ? 15.254 1.600 -4.102 1.00 53.28 88 TYR A N 1
ATOM 687 C CA . TYR A 1 88 ? 15.212 2.488 -2.935 1.00 53.28 88 TYR A CA 1
ATOM 688 C C . TYR A 1 88 ? 15.320 1.759 -1.584 1.00 53.28 88 TYR A C 1
ATOM 690 O O . TYR A 1 88 ? 15.462 2.413 -0.555 1.00 53.28 88 TYR A O 1
ATOM 698 N N . PHE A 1 89 ? 15.269 0.422 -1.568 1.00 50.03 89 PHE A N 1
ATOM 699 C CA . PHE A 1 89 ? 15.476 -0.380 -0.360 1.00 50.03 89 PHE A CA 1
ATOM 700 C C . PHE A 1 89 ? 16.851 -1.062 -0.424 1.00 50.03 89 PHE A C 1
ATOM 702 O O . PHE A 1 89 ? 17.029 -2.025 -1.170 1.00 50.03 89 PHE A O 1
ATOM 709 N N . SER A 1 90 ? 17.809 -0.528 0.341 1.00 41.59 90 SER A N 1
ATOM 710 C CA . SER A 1 90 ? 19.086 -1.166 0.697 1.00 41.59 90 SER A CA 1
ATOM 711 C C . SER A 1 90 ? 19.044 -1.658 2.135 1.00 41.59 90 SER A C 1
ATOM 713 O O . SER A 1 90 ? 18.282 -1.072 2.935 1.00 41.59 90 SER A O 1
#

Radius of gyration: 14.1 Å; Cα contacts (8 Å, |Δi|>4): 106; chains: 1; bounding box: 31×39×34 Å

Mean predicted aligned error: 9.74 Å